Protein AF-A0A1V5SE88-F1 (afdb_monomer)

Secondary structure (DSSP, 8-state):
-HHHHHHHHHHHHHHHHHS--TTSTTHHHHHHHHHSTTHHHHHTT-TTSHHHHHHHHHHHHHHHHHHHHHTSS-TTTTHHHHHHHHHHHHHHHHHHHHHHHHHHT-HHHHHHHHHHHHHHHHHHHHHHHHHHHHHHHHHHT--

Radius of gyration: 24.72 Å; Cα contacts (8 Å, |Δi|>4): 123; chains: 1; bounding box: 53×42×73 Å

pLDDT: mean 81.79, std 11.8, range [48.31, 95.75]

Solvent-accessible surface area (backbone atoms only — not comparable to full-atom values): 7464 Å² total; per-residue (Å²): 110,71,67,59,53,49,52,53,49,51,52,50,52,52,50,60,72,65,47,72,59,100,80,45,80,21,51,68,25,17,53,38,1,48,75,40,53,39,48,7,30,45,76,61,74,43,61,83,37,73,64,41,48,48,43,40,51,49,45,56,53,16,52,52,42,25,58,63,35,61,75,48,95,51,85,72,58,24,43,75,6,51,48,54,37,56,51,44,21,53,50,34,10,53,48,16,22,52,52,38,41,54,60,62,65,33,68,68,59,45,50,51,53,53,50,52,49,50,52,51,52,54,53,50,52,53,48,52,54,51,53,50,52,53,51,51,53,52,57,66,71,73,112

Foldseek 3Di:
DVVVVVVVVVVVVVVVVVQDPPPPQLSVLLVLLLVPQQVLCVVLVNPPPPVSVVLVVLQVVLVVQLVVCVPPPDVVSSCSSVVSNNVSSNVNSVVSSVSRVVVCPPVVVVVVVVVVVVVVVVVVVVVVVVVVVVVVVVVVVVD

Mean predicted aligned error: 13.28 Å

Sequence (143 aa):
MKKTLACVMILFLATMFVTPSAFAKGAKEFGASLLLPPSGQVMNDEFGTTKSKIMMGIEVAAITTTIILGFVPGGAIVWAGVGPLLANHLWSATDAYVSAKRKGQDPYLEGQMMEAQRTLDVSRQNRFARESDIRQRILSAGE

Structure (mmCIF, N/CA/C/O backbone):
data_AF-A0A1V5SE88-F1
#
_entry.id   AF-A0A1V5SE88-F1
#
loop_
_atom_site.group_PDB
_atom_site.id
_atom_site.type_symbol
_atom_site.label_atom_id
_atom_site.label_alt_id
_atom_site.label_comp_id
_atom_site.label_asym_id
_atom_site.label_entity_id
_atom_site.label_seq_id
_atom_site.pdbx_PDB_ins_code
_atom_site.Cartn_x
_atom_site.Cartn_y
_atom_site.Cartn_z
_atom_site.occupancy
_atom_site.B_iso_or_equiv
_atom_site.auth_seq_id
_atom_site.auth_comp_id
_atom_site.auth_asym_id
_atom_site.auth_atom_id
_atom_site.pdbx_PDB_model_num
ATOM 1 N N . MET A 1 1 ? 29.493 -10.244 0.384 1.00 52.75 1 MET A N 1
ATOM 2 C CA . MET A 1 1 ? 28.154 -10.859 0.547 1.00 52.75 1 MET A CA 1
ATOM 3 C C . MET A 1 1 ? 27.664 -10.892 1.998 1.00 52.75 1 MET A C 1
ATOM 5 O O . MET A 1 1 ? 26.540 -10.487 2.237 1.00 52.75 1 MET A O 1
ATOM 9 N N . LYS A 1 2 ? 28.472 -11.295 2.994 1.00 57.22 2 LYS A N 1
ATOM 10 C CA . LYS A 1 2 ? 28.022 -11.312 4.409 1.00 57.22 2 LYS A CA 1
ATOM 11 C C . LYS A 1 2 ? 27.701 -9.916 4.979 1.00 57.22 2 LYS A C 1
ATOM 13 O O . LYS A 1 2 ? 26.745 -9.758 5.723 1.00 57.22 2 LYS A O 1
ATOM 18 N N . LYS A 1 3 ? 28.470 -8.895 4.578 1.00 64.38 3 LYS A N 1
ATOM 19 C CA . LYS A 1 3 ? 28.296 -7.503 5.038 1.00 64.38 3 LYS A CA 1
ATOM 20 C C . LYS A 1 3 ? 27.039 -6.831 4.468 1.00 64.38 3 LYS A C 1
ATOM 22 O O . LYS A 1 3 ? 26.363 -6.107 5.179 1.00 64.38 3 LYS A O 1
ATOM 27 N N . THR A 1 4 ? 26.696 -7.118 3.212 1.00 73.94 4 THR A N 1
ATOM 28 C CA . THR A 1 4 ? 25.473 -6.606 2.574 1.00 73.94 4 THR A CA 1
ATOM 29 C C . THR A 1 4 ? 24.222 -7.254 3.163 1.00 73.94 4 THR A C 1
ATOM 31 O O . THR A 1 4 ? 23.256 -6.552 3.432 1.00 73.94 4 THR A O 1
ATOM 34 N N . LEU A 1 5 ? 24.269 -8.559 3.457 1.00 73.94 5 LEU A N 1
ATOM 35 C CA . LEU A 1 5 ? 23.189 -9.263 4.156 1.00 73.94 5 LEU A CA 1
ATOM 36 C C . LEU A 1 5 ? 22.951 -8.686 5.563 1.00 73.94 5 LEU A C 1
ATOM 38 O O . LEU A 1 5 ? 21.810 -8.445 5.943 1.00 73.94 5 LEU A O 1
ATOM 42 N N . ALA A 1 6 ? 24.029 -8.409 6.306 1.00 77.56 6 ALA A N 1
ATOM 43 C CA . ALA A 1 6 ? 23.945 -7.799 7.631 1.00 77.56 6 ALA A CA 1
ATOM 44 C C . ALA A 1 6 ? 23.331 -6.390 7.578 1.00 77.56 6 ALA A C 1
ATOM 46 O O . ALA A 1 6 ? 22.455 -6.087 8.380 1.00 77.56 6 ALA A O 1
ATOM 47 N N . CYS A 1 7 ? 23.717 -5.555 6.606 1.00 76.00 7 CYS A N 1
ATOM 48 C CA . CYS A 1 7 ? 23.111 -4.232 6.432 1.00 76.00 7 CYS A CA 1
ATOM 49 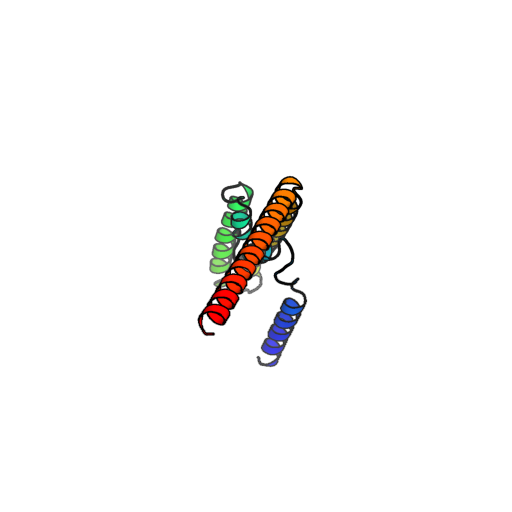C C . CYS A 1 7 ? 21.616 -4.314 6.095 1.00 76.00 7 CYS A C 1
ATOM 51 O O . CYS A 1 7 ? 20.838 -3.554 6.659 1.00 76.00 7 CYS A O 1
ATOM 53 N N . VAL A 1 8 ? 21.200 -5.247 5.230 1.00 79.94 8 VAL A N 1
ATOM 54 C CA . VAL A 1 8 ? 19.777 -5.451 4.902 1.00 79.94 8 VAL A CA 1
ATOM 55 C C . VAL A 1 8 ? 18.996 -5.943 6.123 1.00 79.94 8 VAL A C 1
ATOM 57 O O . VAL A 1 8 ? 17.916 -5.429 6.393 1.00 79.94 8 VAL A O 1
ATOM 60 N N . MET A 1 9 ? 19.556 -6.867 6.913 1.00 75.56 9 MET A N 1
ATOM 61 C CA . MET A 1 9 ? 18.944 -7.311 8.170 1.00 75.56 9 MET A CA 1
ATOM 62 C C . MET A 1 9 ? 18.818 -6.180 9.189 1.00 75.56 9 MET A C 1
ATOM 64 O O . MET A 1 9 ? 17.779 -6.061 9.823 1.00 75.56 9 MET A O 1
ATOM 68 N N . ILE A 1 10 ? 19.844 -5.342 9.346 1.00 80.44 10 ILE A N 1
ATOM 69 C CA . ILE A 1 10 ? 19.806 -4.205 10.274 1.00 80.44 10 ILE A CA 1
ATOM 70 C C . ILE A 1 10 ? 18.765 -3.180 9.818 1.00 80.44 10 ILE A C 1
ATOM 72 O O . ILE A 1 10 ? 18.015 -2.677 10.647 1.00 80.44 10 ILE A O 1
ATOM 76 N N . LEU A 1 11 ? 18.663 -2.916 8.512 1.00 78.69 11 LEU A N 1
ATOM 77 C CA . LEU A 1 11 ? 17.636 -2.031 7.958 1.00 78.69 11 LEU A CA 1
ATOM 78 C C . LEU A 1 11 ? 16.225 -2.605 8.174 1.00 78.69 11 LEU A C 1
ATOM 80 O O . LEU A 1 11 ? 15.300 -1.878 8.529 1.00 78.69 11 LEU A O 1
ATOM 84 N N . PHE A 1 12 ? 16.068 -3.921 8.013 1.00 74.06 12 PHE A N 1
ATOM 85 C CA . PHE A 1 12 ? 14.811 -4.625 8.257 1.00 74.06 12 PHE A CA 1
ATOM 86 C C . PHE A 1 12 ? 14.429 -4.626 9.746 1.00 74.06 12 PHE A C 1
ATOM 88 O O . PHE A 1 12 ? 13.300 -4.311 10.095 1.00 74.06 12 PHE A O 1
ATOM 95 N N . LEU A 1 13 ? 15.373 -4.892 10.652 1.00 73.62 13 LEU A N 1
ATOM 96 C CA . LEU A 1 13 ? 15.136 -4.810 12.097 1.00 73.62 13 LEU A CA 1
ATOM 97 C C . LEU A 1 13 ? 14.825 -3.375 12.538 1.00 73.62 13 LEU A C 1
ATOM 99 O O . LEU A 1 13 ? 13.877 -3.166 13.287 1.00 73.62 13 LEU A O 1
ATOM 103 N N . ALA A 1 14 ? 15.566 -2.381 12.047 1.00 70.25 14 ALA A N 1
ATOM 104 C CA . ALA A 1 14 ? 15.315 -0.977 12.364 1.00 70.25 14 ALA A CA 1
ATOM 105 C C . ALA A 1 14 ? 13.927 -0.527 11.884 1.00 70.25 14 ALA A C 1
ATOM 107 O O . ALA A 1 14 ? 13.214 0.147 12.621 1.00 70.25 14 ALA A O 1
ATOM 108 N N . THR A 1 15 ? 13.506 -0.944 10.688 1.00 64.38 15 THR A N 1
ATOM 109 C CA . THR A 1 15 ? 12.154 -0.653 10.189 1.00 64.38 15 THR A CA 1
ATOM 110 C C . THR A 1 15 ? 11.078 -1.387 10.985 1.00 64.38 15 THR A C 1
ATOM 112 O O . THR 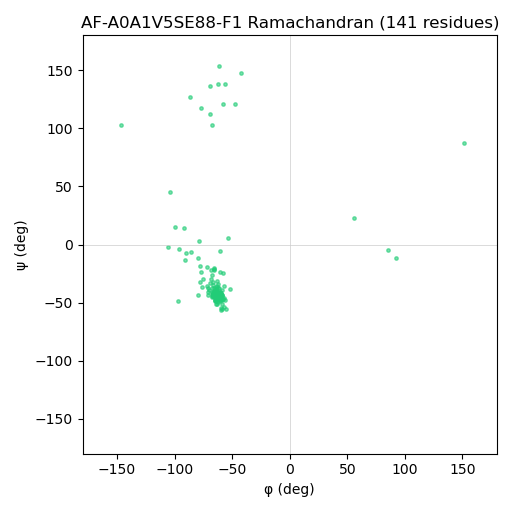A 1 15 ? 10.074 -0.761 11.301 1.00 64.38 15 THR A O 1
ATOM 115 N N . MET A 1 16 ? 11.314 -2.634 11.417 1.00 59.34 16 MET A N 1
ATOM 116 C CA . MET A 1 16 ? 10.412 -3.373 12.314 1.00 59.34 16 MET A CA 1
ATOM 117 C C . MET A 1 16 ? 10.220 -2.685 13.678 1.00 59.34 16 MET A C 1
ATOM 119 O O . MET A 1 16 ? 9.101 -2.661 14.189 1.00 59.34 16 MET A O 1
ATOM 123 N N . PHE A 1 17 ? 11.267 -2.076 14.246 1.00 57.62 17 PHE A N 1
ATOM 124 C CA . PHE A 1 17 ? 11.179 -1.333 15.513 1.00 57.62 17 PHE A CA 1
ATOM 125 C C . PHE A 1 17 ? 10.543 0.058 15.383 1.00 57.62 17 PHE A C 1
ATOM 127 O O . PHE A 1 17 ? 10.028 0.583 16.367 1.00 57.62 17 PHE A O 1
ATOM 134 N N . VAL A 1 18 ? 10.572 0.655 14.188 1.00 56.62 18 VAL A N 1
ATOM 135 C CA . VAL A 1 18 ? 9.914 1.942 13.897 1.00 56.62 18 VAL A CA 1
ATOM 136 C C . VAL A 1 18 ? 8.483 1.738 13.390 1.00 56.62 18 VAL A C 1
ATOM 138 O O . VAL A 1 18 ? 7.698 2.687 13.382 1.00 56.62 18 VAL A O 1
ATOM 141 N N . THR A 1 19 ? 8.101 0.510 13.011 1.00 51.06 19 THR A N 1
ATOM 142 C CA . THR A 1 19 ? 6.705 0.202 12.694 1.00 51.06 19 THR A CA 1
ATOM 143 C C . THR A 1 19 ? 5.853 0.533 13.913 1.00 51.06 19 THR A C 1
ATOM 145 O O . THR A 1 19 ? 6.086 -0.029 14.989 1.00 51.06 19 THR A O 1
ATOM 148 N N . PRO A 1 20 ? 4.867 1.436 13.783 1.00 50.78 20 PRO A N 1
ATOM 149 C CA . PRO A 1 20 ? 3.941 1.678 14.867 1.00 50.78 20 PRO A CA 1
ATOM 150 C C . PRO A 1 20 ? 3.298 0.338 15.222 1.00 50.78 20 PRO A C 1
ATOM 152 O O . PRO A 1 20 ? 3.013 -0.474 14.337 1.00 50.78 20 PRO A O 1
ATOM 155 N N . SER A 1 21 ? 3.148 0.092 16.524 1.00 53.50 21 SER A N 1
ATOM 156 C CA . SER A 1 21 ? 2.554 -1.127 17.062 1.00 53.50 21 SER A CA 1
ATOM 157 C C . SER A 1 21 ? 1.324 -1.520 16.242 1.00 53.50 21 SER A C 1
ATOM 159 O O . SER A 1 21 ? 0.594 -0.651 15.761 1.00 53.50 21 SER A O 1
ATOM 161 N N . ALA A 1 22 ? 1.048 -2.819 16.115 1.00 48.31 22 ALA A N 1
ATOM 162 C CA . ALA A 1 22 ? -0.133 -3.379 15.441 1.00 48.31 22 ALA A CA 1
ATOM 163 C C . ALA A 1 22 ? -1.503 -2.834 15.946 1.00 48.31 22 ALA A C 1
ATOM 165 O O . ALA A 1 22 ? -2.555 -3.299 15.521 1.00 48.31 22 ALA A O 1
ATOM 166 N N . PHE A 1 23 ? -1.481 -1.839 16.837 1.00 51.12 23 PHE A N 1
ATOM 167 C CA . PHE A 1 23 ? -2.572 -1.078 17.430 1.00 51.12 23 PHE A CA 1
ATOM 168 C C . PHE A 1 23 ? -2.715 0.357 16.886 1.00 51.12 23 PHE A C 1
ATOM 170 O O . PHE A 1 23 ? -3.633 1.069 17.290 1.00 51.12 23 PHE A O 1
ATOM 177 N N . ALA A 1 24 ? -1.854 0.822 15.974 1.00 59.88 24 ALA A N 1
ATOM 178 C CA . ALA A 1 24 ? -2.046 2.119 15.336 1.00 59.88 24 ALA A CA 1
ATOM 179 C C . ALA A 1 24 ? -3.137 2.034 14.259 1.00 59.88 24 ALA A C 1
ATOM 181 O O . ALA A 1 24 ? -3.013 1.332 13.257 1.00 59.88 24 ALA A O 1
ATOM 182 N N . LYS A 1 25 ? -4.219 2.783 14.471 1.00 71.31 25 LYS A N 1
ATOM 183 C CA . LYS A 1 25 ? -5.341 2.953 13.539 1.00 71.31 25 LYS A CA 1
ATOM 184 C C . LYS A 1 25 ? -4.836 3.256 12.121 1.00 71.31 25 LYS A C 1
ATOM 186 O O . LYS A 1 25 ? -4.126 4.243 11.925 1.00 71.31 25 LYS A O 1
ATOM 191 N N . GLY A 1 26 ? -5.188 2.403 11.158 1.00 76.19 26 GLY A N 1
ATOM 192 C CA . GLY A 1 26 ? -4.756 2.507 9.762 1.00 76.19 26 GLY A CA 1
ATOM 193 C C . GLY A 1 26 ? -3.479 1.741 9.396 1.00 76.19 26 GLY A C 1
ATOM 194 O O . GLY A 1 26 ? -3.166 1.625 8.213 1.00 76.19 26 GLY A O 1
ATOM 195 N N . ALA A 1 27 ? -2.702 1.232 10.363 1.00 82.69 27 ALA A N 1
ATOM 196 C CA . ALA A 1 27 ? -1.432 0.550 10.080 1.00 82.69 27 ALA A CA 1
ATOM 197 C C . ALA A 1 27 ? -1.625 -0.798 9.367 1.00 82.69 27 ALA A C 1
ATOM 199 O O . ALA A 1 27 ? -0.778 -1.216 8.577 1.00 82.69 27 ALA A O 1
ATOM 200 N N . LYS A 1 28 ? -2.755 -1.466 9.616 1.00 87.12 28 LYS A N 1
ATOM 201 C CA . LYS A 1 28 ? -3.121 -2.728 8.967 1.00 87.12 28 LYS A CA 1
ATOM 202 C C . LYS A 1 28 ? -3.399 -2.502 7.476 1.00 87.12 28 LYS A C 1
ATOM 204 O O . LYS A 1 28 ? -2.893 -3.236 6.634 1.00 87.12 28 LYS A O 1
ATOM 209 N N . GLU A 1 29 ? -4.150 -1.451 7.165 1.00 89.00 29 GLU A N 1
ATOM 210 C CA . GLU A 1 29 ? -4.493 -1.018 5.812 1.00 89.00 29 GLU A CA 1
ATOM 211 C C . GLU A 1 29 ? -3.247 -0.512 5.071 1.00 89.00 29 GLU A C 1
ATOM 213 O O . GLU A 1 29 ? -3.031 -0.871 3.914 1.00 89.00 29 GLU A O 1
ATOM 218 N N . PHE A 1 30 ? -2.377 0.240 5.759 1.00 89.62 30 PHE A N 1
ATOM 219 C CA . PHE A 1 30 ? -1.059 0.634 5.251 1.00 89.62 30 PHE A CA 1
ATOM 220 C C . PHE A 1 30 ? -0.227 -0.583 4.841 1.00 89.62 30 PHE A C 1
ATOM 222 O O . PHE A 1 30 ? 0.231 -0.662 3.706 1.00 89.62 30 PHE A O 1
ATOM 229 N N . GLY A 1 31 ? -0.036 -1.534 5.763 1.00 86.00 31 GLY A N 1
ATOM 230 C CA . GLY A 1 31 ? 0.802 -2.709 5.538 1.00 86.00 31 GLY A CA 1
ATOM 231 C C . GLY A 1 31 ? 0.272 -3.599 4.418 1.00 86.00 31 GLY A C 1
ATOM 232 O O . GLY A 1 31 ? 1.053 -4.061 3.588 1.00 86.00 31 GLY A O 1
ATOM 233 N N . ALA A 1 32 ? -1.050 -3.782 4.349 1.00 89.50 32 ALA A N 1
ATOM 234 C CA . ALA A 1 32 ? -1.690 -4.506 3.258 1.00 89.50 32 ALA A CA 1
ATOM 235 C C . ALA A 1 32 ? -1.381 -3.845 1.906 1.00 89.50 32 ALA A C 1
ATOM 237 O O . ALA A 1 32 ? -0.796 -4.480 1.027 1.00 89.50 32 ALA A O 1
ATOM 238 N N . SER A 1 33 ? -1.675 -2.549 1.757 1.00 91.38 33 SER A N 1
ATOM 239 C CA . SER A 1 33 ? -1.434 -1.830 0.501 1.00 91.38 33 SER A CA 1
ATOM 240 C C . SER A 1 33 ? 0.042 -1.646 0.149 1.00 91.38 33 SER A C 1
ATOM 242 O O . SER A 1 33 ? 0.358 -1.536 -1.035 1.00 91.38 33 SER A O 1
ATOM 244 N N . LEU A 1 34 ? 0.939 -1.636 1.140 1.00 91.81 34 LEU A N 1
ATOM 245 C CA . LEU A 1 34 ? 2.386 -1.629 0.923 1.00 91.81 34 LEU A CA 1
ATOM 246 C C . LEU A 1 34 ? 2.879 -2.960 0.359 1.00 91.81 34 LEU A C 1
ATOM 248 O O . LEU A 1 34 ? 3.843 -2.973 -0.398 1.00 91.81 34 LEU A O 1
ATOM 252 N N . LEU A 1 35 ? 2.254 -4.075 0.738 1.00 90.50 35 LEU A N 1
ATOM 253 C CA . LEU A 1 35 ? 2.603 -5.395 0.222 1.00 90.50 35 LEU A CA 1
ATOM 254 C C . LEU A 1 35 ? 1.989 -5.633 -1.156 1.00 90.50 35 LEU A C 1
ATOM 256 O O . LEU A 1 35 ? 2.653 -6.162 -2.042 1.00 90.50 35 LEU A O 1
ATOM 260 N N . LEU A 1 36 ? 0.722 -5.255 -1.319 1.00 91.75 36 LEU A N 1
ATOM 261 C CA . LEU A 1 36 ? -0.026 -5.464 -2.546 1.00 91.75 36 LEU A CA 1
ATOM 262 C C . LEU A 1 36 ? -1.016 -4.317 -2.770 1.00 91.75 36 LEU A C 1
ATOM 264 O O . LEU A 1 36 ? -2.086 -4.296 -2.150 1.00 91.75 36 LEU A O 1
ATOM 268 N N . PRO A 1 37 ? -0.715 -3.374 -3.669 1.00 91.62 37 PRO A N 1
ATOM 269 C CA . PRO A 1 37 ? -1.691 -2.393 -4.124 1.00 91.62 37 PRO A CA 1
ATOM 270 C C . PRO A 1 37 ? -2.879 -3.069 -4.829 1.00 91.62 37 PRO A C 1
ATOM 272 O O . PRO A 1 37 ? -2.651 -3.960 -5.648 1.00 91.62 37 PRO A O 1
ATOM 275 N N . PRO A 1 38 ? -4.147 -2.662 -4.603 1.00 93.38 38 PRO A N 1
ATOM 276 C CA . PRO A 1 38 ? -4.695 -1.691 -3.648 1.00 93.38 38 PRO A CA 1
ATOM 277 C C . PRO A 1 38 ? -5.390 -2.379 -2.444 1.00 93.38 38 PRO A C 1
ATOM 279 O O . PRO A 1 38 ? -6.526 -2.058 -2.093 1.00 93.38 38 PRO A O 1
ATOM 282 N N . SER A 1 39 ? -4.782 -3.404 -1.843 1.00 91.25 39 SER A N 1
ATOM 283 C CA . SER A 1 39 ? -5.460 -4.261 -0.852 1.00 91.25 39 SER A CA 1
ATOM 284 C C . SER A 1 39 ? -5.906 -3.534 0.429 1.00 91.25 39 SER A C 1
ATOM 286 O O . SER A 1 39 ? -6.957 -3.851 0.978 1.00 91.25 39 SER A O 1
ATOM 288 N N . GLY A 1 40 ? -5.195 -2.502 0.876 1.00 89.00 40 GLY A N 1
ATOM 289 C CA . GLY A 1 40 ? -5.633 -1.615 1.956 1.00 89.00 40 GLY A CA 1
ATOM 290 C C . GLY A 1 40 ? -6.855 -0.768 1.587 1.00 89.00 40 GLY A C 1
ATOM 291 O O . GLY A 1 40 ? -7.711 -0.535 2.436 1.00 89.00 40 GLY A O 1
ATOM 292 N N . GLN A 1 41 ? -7.015 -0.372 0.319 1.00 92.31 41 GLN A N 1
ATOM 293 C CA . GLN A 1 41 ? -8.253 0.254 -0.161 1.00 92.31 41 GLN A CA 1
ATOM 294 C C . GLN A 1 41 ? -9.425 -0.736 -0.124 1.00 92.31 41 GLN A C 1
ATOM 296 O O . GLN A 1 41 ? -10.537 -0.332 0.198 1.00 92.31 41 GLN A O 1
ATOM 301 N N . VAL A 1 42 ? -9.199 -2.032 -0.381 1.00 91.25 42 VAL A N 1
ATOM 302 C CA . VAL A 1 42 ? -10.241 -3.069 -0.212 1.00 91.25 42 VAL A CA 1
ATOM 303 C C . VAL A 1 42 ? -10.725 -3.117 1.232 1.00 91.25 42 VAL A C 1
ATOM 305 O O . VAL A 1 42 ? -11.923 -3.174 1.482 1.00 91.25 42 VAL A O 1
ATOM 308 N N . MET A 1 43 ? -9.798 -3.041 2.185 1.00 88.56 43 MET A N 1
ATOM 309 C CA . MET A 1 43 ? -10.114 -3.030 3.616 1.00 88.56 43 MET A CA 1
ATOM 310 C C . MET A 1 43 ? -10.827 -1.749 4.061 1.00 88.56 43 MET A C 1
ATOM 312 O O . MET A 1 43 ? -11.532 -1.756 5.066 1.00 88.56 43 MET A O 1
ATOM 316 N N . ASN A 1 44 ? -10.671 -0.674 3.291 1.00 89.44 44 ASN A N 1
ATOM 317 C CA . ASN A 1 44 ? -11.418 0.566 3.436 1.00 89.44 44 ASN A CA 1
ATOM 318 C C . ASN A 1 44 ? -12.697 0.600 2.579 1.00 89.44 44 ASN A C 1
ATOM 320 O O . ASN A 1 44 ? -13.259 1.676 2.413 1.00 89.44 44 ASN A O 1
ATOM 324 N N . ASP A 1 45 ? -13.184 -0.511 2.022 1.00 90.25 45 ASP A N 1
ATOM 325 C CA . ASP A 1 45 ? -14.367 -0.555 1.137 1.00 90.25 45 ASP A CA 1
ATOM 326 C C . ASP A 1 45 ? -14.276 0.379 -0.092 1.00 90.25 45 ASP A C 1
ATOM 328 O O . ASP A 1 45 ? -15.280 0.777 -0.677 1.00 90.25 45 ASP A O 1
ATOM 332 N N . GLU A 1 46 ? -13.062 0.745 -0.501 1.00 88.75 46 GLU A N 1
ATOM 333 C CA . GLU A 1 46 ? -12.772 1.644 -1.625 1.00 88.75 46 GLU A CA 1
ATOM 334 C C . GLU A 1 46 ? -12.385 0.866 -2.897 1.00 88.75 46 GLU A C 1
ATOM 336 O O . GLU A 1 46 ? -11.847 1.428 -3.862 1.00 88.75 46 GLU A O 1
ATOM 341 N N . PHE A 1 47 ? -12.650 -0.441 -2.927 1.00 89.12 47 PHE A N 1
ATOM 342 C CA . PHE A 1 47 ? -12.366 -1.277 -4.088 1.00 89.12 47 PHE A CA 1
ATOM 343 C C . PHE A 1 47 ? -13.287 -0.937 -5.266 1.00 89.12 47 PHE A C 1
ATOM 345 O O . PHE A 1 47 ? -14.490 -0.750 -5.115 1.00 89.12 47 PHE A O 1
ATOM 352 N N . GLY A 1 48 ? -12.718 -0.850 -6.468 1.00 87.69 48 GLY A N 1
ATOM 353 C CA . GLY A 1 48 ? -13.457 -0.502 -7.685 1.00 87.69 48 GLY A CA 1
ATOM 354 C C . GLY A 1 48 ? -13.613 1.004 -7.924 1.00 87.69 48 GLY A C 1
ATOM 355 O O . GLY A 1 48 ? -14.066 1.402 -9.002 1.00 87.69 48 GLY A O 1
ATOM 356 N N . THR A 1 49 ? -13.167 1.848 -6.989 1.00 93.62 49 THR A N 1
ATOM 357 C CA . THR A 1 49 ? -13.005 3.291 -7.215 1.00 93.62 49 THR A CA 1
ATOM 358 C C . THR A 1 49 ? -11.998 3.562 -8.334 1.00 93.62 49 THR A C 1
ATOM 360 O O . THR A 1 49 ? -11.073 2.775 -8.556 1.00 93.62 49 THR A O 1
ATOM 363 N N . THR A 1 50 ? -12.119 4.706 -9.016 1.00 93.81 50 THR A N 1
ATOM 364 C CA . THR A 1 50 ? -11.165 5.124 -10.061 1.00 93.81 50 THR A CA 1
ATOM 365 C C . THR A 1 50 ? -9.723 5.076 -9.558 1.00 93.81 50 THR A C 1
ATOM 367 O O . THR A 1 50 ? -8.834 4.623 -10.272 1.00 93.81 50 THR A O 1
ATOM 370 N N . LYS A 1 51 ? -9.500 5.458 -8.296 1.00 91.06 51 LYS A N 1
ATOM 371 C CA . LYS A 1 51 ? -8.184 5.421 -7.659 1.00 91.06 51 LYS A CA 1
ATOM 372 C C . LYS A 1 51 ? -7.626 4.003 -7.529 1.00 91.06 51 LYS A C 1
ATOM 374 O O . LYS A 1 51 ? -6.520 3.752 -7.996 1.00 91.06 51 LYS A O 1
ATOM 379 N N . SER A 1 52 ? -8.400 3.069 -6.969 1.00 91.19 52 SER A N 1
ATOM 380 C CA . SER A 1 52 ? -7.967 1.669 -6.827 1.00 91.19 52 SER A CA 1
ATOM 381 C C . SER A 1 52 ? -7.707 0.998 -8.185 1.00 91.19 52 SER A C 1
ATOM 383 O O . SER A 1 52 ? -6.769 0.215 -8.323 1.00 91.19 52 SER A O 1
ATOM 385 N N . LYS A 1 53 ? -8.477 1.365 -9.221 1.00 94.06 53 LYS A N 1
ATOM 386 C CA . LYS A 1 53 ? -8.255 0.906 -10.601 1.00 94.06 53 LYS A CA 1
ATOM 387 C C . LYS A 1 53 ? -6.949 1.441 -11.186 1.00 94.06 53 LYS A C 1
ATOM 389 O O . LYS A 1 53 ? -6.218 0.676 -11.805 1.00 94.06 53 LYS A O 1
ATOM 394 N N . ILE A 1 54 ? -6.640 2.723 -10.970 1.00 94.62 54 ILE A N 1
ATOM 395 C CA . ILE A 1 54 ? -5.371 3.323 -11.412 1.00 94.62 54 ILE A CA 1
ATOM 396 C C . ILE A 1 54 ? -4.190 2.629 -10.731 1.00 94.62 54 ILE A C 1
ATOM 398 O O . ILE A 1 54 ? -3.241 2.265 -11.415 1.00 94.62 54 ILE A O 1
ATOM 402 N N . MET A 1 55 ? -4.266 2.385 -9.421 1.00 94.38 55 MET A N 1
ATOM 403 C CA . MET A 1 55 ? -3.210 1.681 -8.684 1.00 94.38 55 MET A CA 1
ATOM 404 C C . MET A 1 55 ? -2.961 0.274 -9.241 1.00 94.38 55 MET A C 1
ATOM 406 O O . MET A 1 55 ? -1.811 -0.099 -9.454 1.00 94.38 55 MET A O 1
ATOM 410 N N . MET A 1 56 ? -4.022 -0.483 -9.548 1.00 92.88 56 MET A N 1
ATOM 411 C CA . MET A 1 56 ? -3.899 -1.786 -10.221 1.00 92.88 56 MET A CA 1
ATOM 412 C C . MET A 1 56 ? -3.273 -1.663 -11.614 1.00 92.88 56 MET A C 1
ATOM 414 O O . MET A 1 56 ? -2.421 -2.466 -11.986 1.00 92.88 56 MET A O 1
ATOM 418 N N . GLY A 1 57 ? -3.689 -0.662 -12.392 1.00 93.44 57 GLY A N 1
ATOM 419 C CA . GLY A 1 57 ? -3.158 -0.431 -13.733 1.00 93.44 57 GLY A CA 1
ATOM 420 C C . GLY A 1 57 ? -1.664 -0.105 -13.719 1.00 93.44 57 GLY A C 1
ATOM 421 O O . GLY A 1 57 ? -0.910 -0.678 -14.504 1.00 93.44 57 GLY A O 1
ATOM 422 N N . ILE A 1 58 ? -1.233 0.766 -12.800 1.00 94.50 58 ILE A N 1
ATOM 423 C CA . ILE A 1 58 ? 0.183 1.097 -12.603 1.00 94.50 58 ILE A CA 1
ATOM 424 C C . ILE A 1 58 ? 0.961 -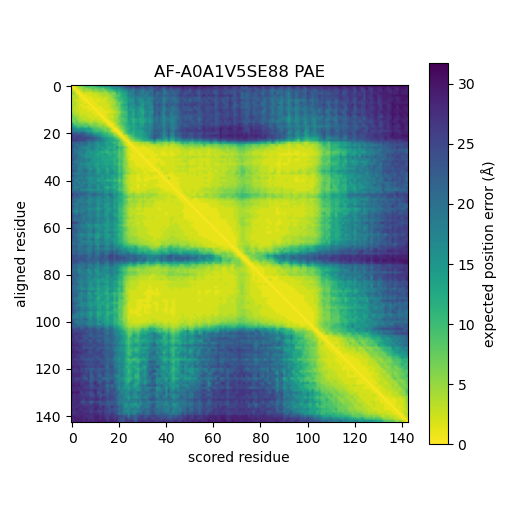0.152 -12.193 1.00 94.50 58 ILE A C 1
ATOM 426 O O . ILE A 1 58 ? 2.017 -0.399 -12.765 1.00 94.50 58 ILE A O 1
ATOM 430 N N . GLU A 1 59 ? 0.432 -0.957 -11.271 1.00 94.19 59 GLU A N 1
ATOM 431 C CA . GLU A 1 59 ? 1.084 -2.184 -10.804 1.00 94.19 59 GLU A CA 1
ATOM 432 C C . GLU A 1 59 ? 1.384 -3.140 -11.964 1.00 94.19 59 GLU A C 1
ATOM 434 O O . GLU A 1 59 ? 2.532 -3.507 -12.211 1.00 94.19 59 GLU A O 1
ATOM 439 N N . VAL A 1 60 ? 0.362 -3.470 -12.759 1.00 94.69 60 VAL A N 1
ATOM 440 C CA . VAL A 1 60 ? 0.504 -4.380 -13.904 1.00 94.69 60 VAL A CA 1
ATOM 441 C C . VAL A 1 60 ? 1.454 -3.803 -14.955 1.00 94.69 60 VAL A C 1
ATOM 443 O O . VAL A 1 60 ? 2.330 -4.516 -15.457 1.00 94.69 60 VAL A O 1
ATOM 446 N N . ALA A 1 61 ? 1.322 -2.515 -15.281 1.00 93.69 61 ALA A N 1
ATOM 447 C CA . ALA A 1 61 ? 2.180 -1.858 -16.264 1.00 93.69 61 ALA A CA 1
ATOM 448 C C . ALA A 1 61 ? 3.647 -1.826 -15.812 1.00 93.69 61 ALA A C 1
ATOM 450 O O . ALA A 1 61 ? 4.551 -2.085 -16.609 1.00 93.69 61 ALA A O 1
ATOM 451 N N . ALA A 1 62 ? 3.892 -1.546 -14.534 1.00 92.12 62 ALA A N 1
ATOM 452 C CA . ALA A 1 62 ? 5.227 -1.406 -13.982 1.00 92.12 62 ALA A CA 1
ATOM 453 C C . ALA A 1 62 ? 5.916 -2.769 -13.782 1.00 92.12 62 ALA A C 1
ATOM 455 O O . ALA A 1 62 ? 7.099 -2.890 -14.108 1.00 92.12 62 ALA A O 1
ATOM 456 N N . ILE A 1 63 ? 5.188 -3.826 -13.382 1.00 92.25 63 ILE A N 1
ATOM 45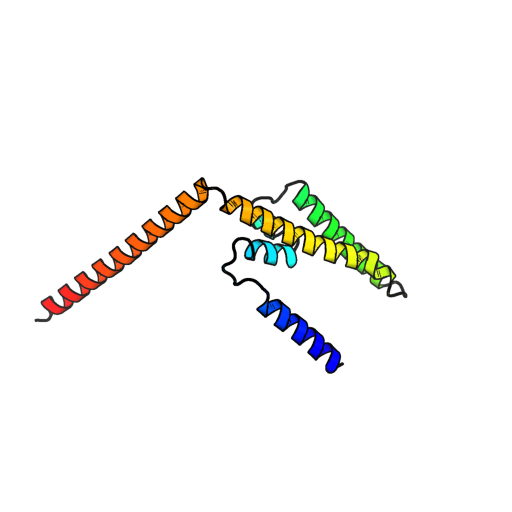7 C CA . ILE A 1 63 ? 5.694 -5.214 -13.395 1.00 92.25 63 ILE A CA 1
ATOM 458 C C . ILE A 1 63 ? 6.095 -5.601 -14.818 1.00 92.25 63 ILE A C 1
ATOM 460 O O . ILE A 1 63 ? 7.224 -6.034 -15.051 1.00 92.25 63 ILE A O 1
ATOM 464 N N . THR A 1 64 ? 5.194 -5.397 -15.781 1.00 92.19 64 THR A N 1
ATOM 465 C CA . THR A 1 64 ? 5.436 -5.744 -17.188 1.00 92.19 64 THR A CA 1
ATOM 466 C C . THR A 1 64 ? 6.669 -5.019 -17.726 1.00 92.19 64 THR A C 1
ATOM 468 O O . THR A 1 64 ? 7.560 -5.638 -18.306 1.00 92.19 64 THR A O 1
ATOM 471 N N . THR A 1 65 ? 6.772 -3.717 -17.459 1.00 90.44 65 THR A N 1
ATOM 472 C CA . THR A 1 65 ? 7.919 -2.890 -17.855 1.00 90.44 65 THR A CA 1
ATOM 473 C C . THR A 1 65 ? 9.213 -3.368 -17.197 1.00 90.44 65 THR A C 1
ATOM 475 O O . THR A 1 65 ? 10.238 -3.470 -17.864 1.00 90.44 65 THR A O 1
ATOM 478 N N . THR A 1 66 ? 9.175 -3.718 -15.909 1.00 89.69 66 THR A N 1
ATOM 479 C CA . THR A 1 66 ? 10.342 -4.230 -15.173 1.00 89.69 66 THR A CA 1
ATOM 480 C C . THR A 1 66 ? 10.847 -5.533 -15.777 1.00 89.69 66 THR A C 1
ATOM 482 O O . THR A 1 66 ? 12.050 -5.690 -15.965 1.00 89.69 66 THR A O 1
ATOM 485 N N . ILE A 1 67 ? 9.938 -6.449 -16.122 1.00 88.06 67 ILE A N 1
ATOM 486 C CA . ILE A 1 67 ? 10.284 -7.724 -16.755 1.00 88.06 67 ILE A CA 1
ATOM 487 C C . ILE A 1 67 ? 10.933 -7.472 -18.116 1.00 88.06 67 ILE A C 1
ATOM 489 O O . ILE A 1 67 ? 12.024 -7.973 -18.360 1.00 88.06 67 ILE A O 1
ATOM 493 N N . ILE A 1 68 ? 10.311 -6.661 -18.979 1.00 87.19 68 ILE A N 1
ATOM 494 C CA . ILE A 1 68 ? 10.829 -6.374 -20.327 1.00 87.19 68 ILE A CA 1
ATOM 495 C C . ILE A 1 68 ? 12.216 -5.724 -20.254 1.00 87.19 68 ILE A C 1
ATOM 497 O O . ILE A 1 68 ? 13.148 -6.154 -20.933 1.00 87.19 68 ILE A O 1
ATOM 501 N N . LEU A 1 69 ? 12.369 -4.703 -19.410 1.00 86.75 69 LEU A N 1
ATOM 502 C CA . LEU A 1 69 ? 13.612 -3.942 -19.296 1.00 86.75 69 LEU A CA 1
ATOM 503 C C . LEU A 1 69 ? 14.689 -4.670 -18.484 1.00 86.75 69 LEU A C 1
ATOM 505 O O . LEU A 1 69 ? 15.868 -4.356 -18.625 1.00 86.75 69 LEU A O 1
ATOM 509 N N . GLY A 1 70 ? 14.315 -5.667 -17.681 1.00 80.50 70 GLY A N 1
ATOM 510 C CA . GLY A 1 70 ? 15.243 -6.525 -16.946 1.00 80.50 70 GLY A CA 1
ATOM 511 C C . GLY A 1 70 ? 16.109 -7.412 -17.847 1.00 80.50 70 GLY A C 1
ATOM 512 O O . GLY A 1 70 ? 17.190 -7.821 -17.432 1.00 80.50 70 GLY A O 1
ATOM 513 N N . PHE A 1 71 ? 15.679 -7.666 -19.088 1.00 79.44 71 PHE A N 1
ATOM 514 C CA . PHE A 1 71 ? 16.467 -8.393 -20.092 1.00 79.44 71 PHE A CA 1
ATOM 515 C C . PHE A 1 71 ? 17.426 -7.494 -20.888 1.00 79.44 71 PHE A C 1
ATOM 517 O O . PHE A 1 71 ? 18.229 -8.001 -21.672 1.00 79.44 71 PHE A O 1
ATOM 524 N N . VAL A 1 72 ? 17.368 -6.170 -20.704 1.00 77.88 72 VAL A N 1
ATOM 525 C CA . VAL A 1 72 ? 18.241 -5.227 -21.412 1.00 77.88 72 VAL A CA 1
ATOM 526 C C . VAL A 1 72 ? 19.563 -5.068 -20.642 1.00 77.88 72 VAL A C 1
ATOM 528 O O . VAL A 1 72 ? 19.543 -4.738 -19.453 1.00 77.88 72 VAL A O 1
ATOM 531 N N . PRO A 1 73 ? 20.734 -5.256 -21.284 1.00 61.22 73 PRO A N 1
ATOM 532 C CA . PRO A 1 73 ? 22.022 -5.015 -20.644 1.00 61.22 73 PRO A CA 1
ATOM 533 C C . PRO A 1 73 ? 22.199 -3.515 -20.363 1.00 61.22 73 PRO A C 1
ATOM 535 O O . PRO A 1 73 ? 22.470 -2.722 -21.260 1.00 61.22 73 PRO A O 1
ATOM 538 N N . GLY A 1 74 ? 22.016 -3.120 -19.102 1.00 65.06 74 GLY A N 1
ATOM 539 C CA . GLY A 1 74 ? 22.104 -1.727 -18.661 1.00 65.06 74 GLY A CA 1
ATOM 540 C C . GLY A 1 74 ? 21.214 -1.476 -17.450 1.00 65.06 74 GLY A C 1
ATOM 541 O O . GLY A 1 74 ? 20.069 -1.055 -17.586 1.00 65.06 74 GLY A O 1
ATOM 542 N N . GLY A 1 75 ? 21.745 -1.714 -16.246 1.00 65.94 75 GLY A N 1
ATOM 543 C CA . GLY A 1 75 ? 20.977 -1.715 -14.991 1.00 65.94 75 GLY A CA 1
ATOM 544 C C . GLY A 1 75 ? 20.284 -0.397 -14.613 1.00 65.94 75 GLY A C 1
ATOM 545 O O . GLY A 1 75 ? 19.538 -0.370 -13.643 1.00 65.94 75 GLY A O 1
ATOM 546 N N . ALA A 1 76 ? 20.496 0.693 -15.353 1.00 76.50 76 ALA A N 1
ATOM 547 C CA . ALA A 1 76 ? 19.781 1.950 -15.144 1.00 76.50 76 ALA A CA 1
ATOM 548 C C . ALA A 1 76 ? 18.352 1.928 -15.722 1.00 76.50 76 ALA A C 1
ATOM 550 O O . ALA A 1 76 ? 17.454 2.541 -15.154 1.00 76.50 76 ALA A O 1
ATOM 551 N N . ILE A 1 77 ? 18.115 1.205 -16.823 1.00 83.38 77 ILE A N 1
ATOM 552 C CA . ILE A 1 77 ? 16.836 1.250 -17.554 1.00 83.38 77 ILE A CA 1
ATOM 553 C C . ILE A 1 77 ? 15.733 0.481 -16.809 1.00 83.38 77 ILE A C 1
ATOM 555 O O . ILE A 1 77 ? 14.571 0.881 -16.845 1.00 83.38 77 ILE A O 1
ATOM 559 N N . VAL A 1 78 ? 16.088 -0.561 -16.048 1.00 83.56 78 VAL A N 1
ATOM 560 C CA . VAL A 1 78 ? 15.137 -1.337 -15.227 1.00 83.56 78 VAL A CA 1
ATOM 561 C C . VAL A 1 78 ? 14.392 -0.470 -14.200 1.00 83.56 78 VAL A C 1
ATOM 563 O O . VAL A 1 78 ? 13.259 -0.775 -13.827 1.00 83.56 78 VAL A O 1
ATOM 566 N N . TRP A 1 79 ? 14.976 0.664 -13.794 1.00 87.00 79 TRP A N 1
ATOM 567 C CA . TRP A 1 79 ? 14.336 1.621 -12.891 1.00 87.00 79 TRP A CA 1
ATOM 568 C C . TRP A 1 79 ? 13.102 2.296 -13.488 1.00 87.00 79 TRP A C 1
ATOM 570 O O . TRP A 1 79 ? 12.250 2.745 -12.726 1.00 87.00 79 TRP A O 1
ATOM 580 N N . ALA A 1 80 ? 12.942 2.311 -14.815 1.00 88.12 80 ALA A N 1
ATOM 581 C CA . ALA A 1 80 ? 11.706 2.768 -15.447 1.00 88.12 80 ALA A CA 1
ATOM 582 C C . ALA A 1 80 ? 10.506 1.852 -15.137 1.00 88.12 80 ALA A C 1
ATOM 584 O O . ALA A 1 80 ? 9.369 2.302 -15.215 1.00 88.12 80 ALA A O 1
ATOM 585 N N . GLY A 1 81 ? 10.745 0.593 -14.750 1.00 86.06 81 GLY A N 1
ATOM 586 C CA . GLY A 1 81 ? 9.720 -0.302 -14.209 1.00 86.06 81 GLY A CA 1
ATOM 587 C C . GLY A 1 81 ? 9.707 -0.328 -12.676 1.00 86.06 81 GLY A C 1
ATOM 588 O O . GLY A 1 81 ? 8.663 -0.135 -12.057 1.00 86.06 81 GLY A O 1
ATOM 589 N N . VAL A 1 82 ? 10.879 -0.491 -12.049 1.00 89.00 82 VAL A N 1
ATOM 590 C CA . VAL A 1 82 ? 10.996 -0.617 -10.583 1.00 89.00 82 VAL A CA 1
ATOM 591 C C . VAL A 1 82 ? 10.589 0.668 -9.858 1.00 89.00 82 VAL A C 1
ATOM 593 O O . VAL A 1 82 ? 9.958 0.610 -8.807 1.00 89.00 82 VAL A O 1
ATOM 596 N N . GLY A 1 83 ? 10.917 1.838 -10.411 1.00 91.12 83 GLY A N 1
ATOM 597 C CA . GLY A 1 83 ? 10.572 3.134 -9.826 1.00 91.12 83 GLY A CA 1
ATOM 598 C C . GLY A 1 83 ? 9.059 3.316 -9.669 1.00 91.12 83 GLY A C 1
ATOM 599 O O . GLY A 1 83 ? 8.600 3.525 -8.544 1.00 91.12 83 GLY A O 1
ATOM 600 N N . PRO A 1 84 ? 8.269 3.185 -10.752 1.00 92.94 84 PRO A N 1
ATOM 601 C CA . PRO A 1 84 ? 6.813 3.215 -10.662 1.00 92.94 84 PRO A CA 1
ATOM 602 C C . PRO A 1 84 ? 6.220 2.157 -9.725 1.00 92.94 84 PRO A C 1
ATOM 604 O O . PRO A 1 84 ? 5.273 2.488 -9.018 1.00 92.94 84 PRO A O 1
ATOM 607 N N . LEU A 1 85 ? 6.787 0.942 -9.641 1.00 92.19 85 LEU A N 1
ATOM 608 C CA . LEU A 1 85 ? 6.344 -0.062 -8.657 1.00 92.19 85 LEU A CA 1
ATOM 609 C C . LEU A 1 85 ? 6.497 0.448 -7.226 1.00 92.19 85 LEU A C 1
ATOM 611 O O . LEU A 1 85 ? 5.529 0.509 -6.472 1.00 92.19 85 LEU A O 1
ATOM 615 N N . LEU A 1 86 ? 7.700 0.889 -6.856 1.00 92.25 86 LEU A N 1
ATOM 616 C CA . LEU A 1 86 ? 7.961 1.399 -5.510 1.00 92.25 86 LEU A CA 1
ATOM 617 C C . LEU A 1 86 ? 7.068 2.601 -5.177 1.00 92.25 86 LEU A C 1
ATOM 619 O O . LEU A 1 86 ? 6.510 2.678 -4.081 1.00 92.25 86 LEU A O 1
ATOM 623 N N . ALA A 1 87 ? 6.894 3.518 -6.131 1.00 93.38 87 ALA A N 1
ATOM 624 C CA . ALA A 1 87 ? 6.018 4.670 -5.967 1.00 93.38 87 ALA A CA 1
ATOM 625 C C . ALA A 1 87 ? 4.549 4.254 -5.779 1.00 93.38 87 ALA A C 1
ATOM 627 O O . ALA A 1 87 ? 3.871 4.808 -4.914 1.00 93.38 87 ALA A O 1
ATOM 628 N N . ASN A 1 88 ? 4.068 3.264 -6.537 1.00 95.75 88 ASN A N 1
ATOM 629 C CA . ASN A 1 88 ? 2.699 2.762 -6.446 1.00 95.75 88 ASN A CA 1
ATOM 630 C C . ASN A 1 88 ? 2.425 2.090 -5.096 1.00 95.75 88 ASN A C 1
ATOM 632 O O . ASN A 1 88 ? 1.428 2.404 -4.450 1.00 95.75 88 ASN A O 1
ATOM 636 N N . HIS A 1 89 ? 3.343 1.242 -4.626 1.00 94.25 89 HIS A N 1
ATOM 637 C CA . HIS A 1 89 ? 3.264 0.607 -3.310 1.00 94.25 89 HIS A CA 1
ATOM 638 C C . HIS A 1 89 ? 3.216 1.637 -2.174 1.00 94.25 89 HIS A C 1
ATOM 640 O O . HIS A 1 89 ? 2.339 1.573 -1.310 1.00 94.25 89 HIS A O 1
ATOM 646 N N . LEU A 1 90 ? 4.105 2.635 -2.194 1.00 92.75 90 LEU A N 1
ATOM 647 C CA . LEU A 1 90 ? 4.135 3.688 -1.174 1.00 92.75 90 LEU A CA 1
ATOM 648 C C . LEU A 1 90 ? 2.895 4.587 -1.222 1.00 92.75 90 LEU A C 1
ATOM 650 O O . LEU A 1 90 ? 2.334 4.918 -0.172 1.00 92.75 90 LEU A O 1
ATOM 654 N N . TRP A 1 91 ? 2.453 4.978 -2.419 1.00 94.31 91 TRP A N 1
ATOM 655 C CA . TRP A 1 91 ? 1.256 5.799 -2.587 1.00 94.31 91 TRP A CA 1
ATOM 656 C C . TRP A 1 91 ? 0.008 5.060 -2.110 1.00 94.31 91 TRP A C 1
ATOM 658 O O . TRP A 1 91 ? -0.754 5.600 -1.308 1.00 94.31 91 TRP A O 1
ATOM 668 N N . SER A 1 92 ? -0.160 3.812 -2.548 1.00 93.69 92 SER A N 1
ATOM 669 C CA . SER A 1 92 ? -1.246 2.924 -2.142 1.00 93.69 92 SER A CA 1
ATOM 670 C C . SER A 1 92 ? -1.292 2.746 -0.624 1.00 93.69 92 SER A C 1
ATOM 672 O O . SER A 1 92 ? -2.351 2.917 -0.020 1.00 93.69 92 SER A O 1
ATOM 674 N N . ALA A 1 93 ? -0.148 2.471 0.011 1.00 90.31 93 ALA A N 1
ATOM 675 C CA . ALA A 1 93 ? -0.047 2.302 1.459 1.00 90.31 93 ALA A CA 1
ATOM 676 C C . ALA A 1 93 ? -0.428 3.575 2.221 1.00 90.31 93 ALA A C 1
ATOM 678 O O . ALA A 1 93 ? -1.252 3.545 3.137 1.00 90.31 93 ALA A O 1
ATOM 679 N N . THR A 1 94 ? 0.148 4.708 1.816 1.00 90.50 94 THR A N 1
ATOM 680 C CA . THR A 1 94 ? -0.103 6.011 2.448 1.00 90.50 94 THR A CA 1
ATOM 681 C C . THR A 1 94 ? -1.568 6.405 2.332 1.00 90.50 94 THR 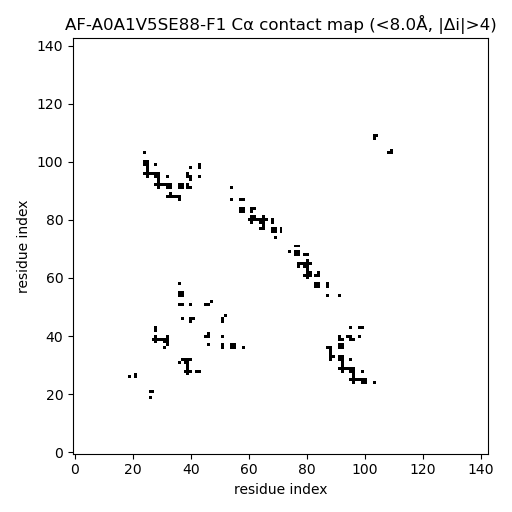A C 1
ATOM 683 O O . THR A 1 94 ? -2.167 6.890 3.288 1.00 90.50 94 THR A O 1
ATOM 686 N N . ASP A 1 95 ? -2.161 6.178 1.167 1.00 92.81 95 ASP A N 1
ATOM 687 C CA . ASP A 1 95 ? -3.564 6.466 0.943 1.00 92.81 95 ASP A CA 1
ATOM 688 C C . ASP A 1 95 ? -4.484 5.595 1.804 1.00 92.81 95 ASP A C 1
ATOM 690 O O . ASP A 1 95 ? -5.346 6.121 2.505 1.00 92.81 95 ASP A O 1
ATOM 694 N N . ALA A 1 96 ? -4.242 4.282 1.837 1.00 90.56 96 ALA A N 1
ATOM 695 C CA . ALA A 1 96 ? -5.011 3.356 2.661 1.00 90.56 96 ALA A CA 1
ATOM 696 C C . ALA A 1 96 ? -4.932 3.716 4.156 1.00 90.56 96 ALA A C 1
ATOM 698 O O . ALA A 1 96 ? -5.942 3.677 4.861 1.00 90.56 96 ALA A O 1
ATOM 699 N N . TYR A 1 97 ? -3.758 4.145 4.627 1.00 89.81 97 TYR A N 1
ATOM 700 C CA . TYR A 1 97 ? -3.569 4.655 5.985 1.00 89.81 97 TYR A CA 1
ATOM 701 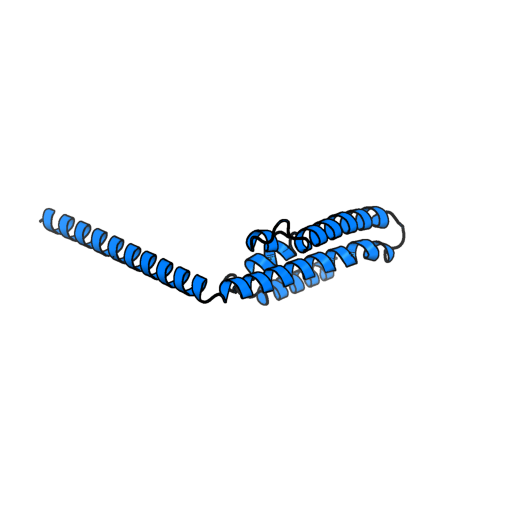C C . TYR A 1 97 ? -4.416 5.899 6.275 1.00 89.81 97 TYR A C 1
ATOM 703 O O . TYR A 1 97 ? -5.082 5.983 7.311 1.00 89.81 97 TYR A O 1
ATOM 711 N N . VAL A 1 98 ? -4.391 6.880 5.368 1.00 90.44 98 VAL A N 1
ATOM 712 C CA . VAL A 1 98 ? -5.131 8.138 5.528 1.00 90.44 98 VAL A CA 1
ATOM 713 C C . VAL A 1 98 ? -6.637 7.888 5.491 1.00 90.44 98 VAL A C 1
ATOM 715 O O . VAL A 1 98 ? -7.349 8.411 6.352 1.00 90.44 98 VAL A O 1
ATOM 718 N N . SER A 1 99 ? -7.125 7.068 4.557 1.00 89.69 99 SER A N 1
ATOM 719 C CA . SER A 1 99 ? -8.540 6.682 4.483 1.00 89.69 99 SER A CA 1
ATOM 720 C C . SER A 1 99 ? -9.002 5.956 5.746 1.00 89.69 99 SER A C 1
ATOM 722 O O . SER A 1 99 ? -10.026 6.326 6.322 1.00 89.69 99 SER A O 1
ATOM 724 N N . ALA A 1 100 ? -8.212 5.010 6.258 1.00 87.12 100 ALA A N 1
ATOM 725 C CA . ALA A 1 100 ? -8.532 4.292 7.490 1.00 87.12 100 ALA A CA 1
ATOM 726 C C . ALA A 1 100 ? -8.590 5.224 8.713 1.00 87.12 100 ALA A C 1
ATOM 728 O O . ALA A 1 100 ? -9.497 5.128 9.548 1.00 87.12 100 ALA A O 1
ATOM 729 N N . LYS A 1 101 ? -7.654 6.180 8.809 1.00 85.38 101 LYS A N 1
ATOM 730 C CA . LYS A 1 101 ? -7.687 7.203 9.862 1.00 85.38 101 LYS A CA 1
ATOM 731 C C . LYS A 1 101 ? -8.930 8.076 9.781 1.00 85.38 101 LYS A C 1
ATOM 733 O O . LYS A 1 101 ? -9.554 8.301 10.815 1.00 85.38 101 LYS A O 1
ATOM 738 N N . ARG A 1 102 ? -9.296 8.532 8.581 1.00 84.81 102 ARG A N 1
ATOM 739 C CA . ARG A 1 102 ? -10.494 9.354 8.360 1.00 84.81 102 ARG A CA 1
ATOM 740 C C . ARG A 1 102 ? -11.770 8.598 8.712 1.00 84.81 102 ARG A C 1
ATOM 742 O O . ARG A 1 102 ? -12.571 9.130 9.467 1.00 84.81 102 ARG A O 1
ATOM 749 N N . LYS A 1 103 ? -11.925 7.352 8.248 1.00 76.50 103 LYS A N 1
ATOM 750 C CA . LYS A 1 103 ? -13.094 6.515 8.570 1.00 76.50 103 LYS A CA 1
ATOM 751 C C . LYS A 1 103 ? -13.275 6.336 10.066 1.00 76.50 103 LYS A C 1
ATOM 753 O O . LYS A 1 103 ? -14.373 6.485 10.578 1.00 76.50 103 LYS A O 1
ATOM 758 N N . GLY A 1 104 ? -12.207 6.028 10.791 1.00 68.06 104 GLY A N 1
ATOM 759 C CA . GLY A 1 104 ? -12.365 5.829 12.221 1.00 68.06 104 GLY A CA 1
ATOM 760 C C . GLY A 1 104 ? -12.444 7.133 13.027 1.00 68.06 104 GLY A C 1
ATOM 761 O O . GLY A 1 104 ? -12.757 7.061 14.207 1.00 68.06 104 GLY A O 1
ATOM 762 N N . GLN A 1 105 ? -12.137 8.299 12.455 1.00 68.06 105 GLN A N 1
ATOM 763 C CA . GLN A 1 105 ? -12.434 9.600 13.075 1.00 68.06 105 GLN A CA 1
ATOM 764 C C . GLN A 1 105 ? -13.905 10.007 12.912 1.00 68.06 105 GLN A C 1
ATOM 766 O O . GLN A 1 105 ? -14.272 11.104 13.323 1.00 68.06 105 GLN A O 1
ATOM 771 N N . ASP A 1 106 ? -14.739 9.150 12.317 1.00 64.06 106 ASP A N 1
ATOM 772 C CA . ASP A 1 106 ? -16.178 9.352 12.291 1.00 64.06 106 ASP A CA 1
ATOM 773 C C . ASP A 1 106 ? -16.752 9.161 13.712 1.00 64.06 106 ASP A C 1
ATOM 775 O O . ASP A 1 106 ? -16.743 8.035 14.231 1.00 64.06 106 ASP A O 1
ATOM 779 N N . PRO A 1 107 ? -17.254 10.234 14.358 1.00 64.94 107 PRO A N 1
ATOM 780 C CA . PRO A 1 107 ? -17.777 10.165 15.720 1.00 64.94 107 PRO A CA 1
ATOM 781 C C . PRO A 1 107 ? -18.961 9.196 15.845 1.00 64.94 107 PRO A C 1
ATOM 783 O O . PRO A 1 107 ? -19.211 8.667 16.929 1.00 64.94 107 PRO A O 1
ATOM 786 N N . TYR A 1 108 ? -19.671 8.919 14.747 1.00 66.75 108 TYR A N 1
ATOM 787 C CA . TYR A 1 108 ? -20.761 7.951 14.731 1.00 66.75 108 TYR A CA 1
ATOM 788 C C . TYR A 1 108 ? -20.252 6.506 14.854 1.00 66.75 108 TYR A C 1
ATOM 790 O O . TYR A 1 108 ? -20.782 5.724 15.647 1.00 66.75 108 TYR A O 1
ATOM 798 N N . LEU A 1 109 ? -19.187 6.155 14.127 1.00 67.25 109 LEU A N 1
ATOM 799 C CA . LEU A 1 109 ? -18.572 4.824 14.191 1.00 67.25 109 LEU A CA 1
ATOM 800 C C . LEU A 1 109 ? -17.823 4.602 15.509 1.00 67.25 109 LEU A C 1
ATOM 802 O O . LE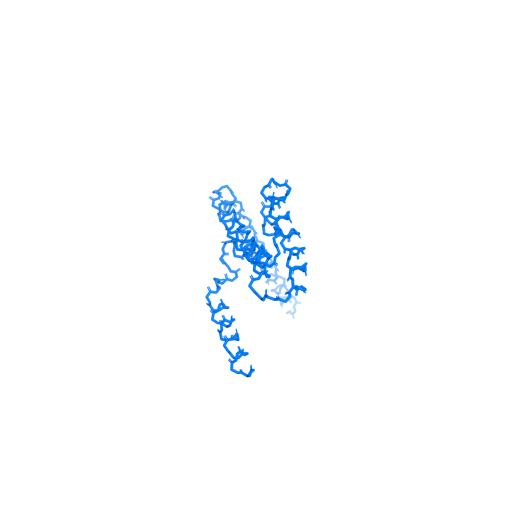U A 1 109 ? -17.854 3.501 16.059 1.00 67.25 109 LEU A O 1
ATOM 806 N N . GLU A 1 110 ? -17.190 5.644 16.046 1.00 67.88 110 GLU A N 1
ATOM 807 C CA . GLU A 1 110 ? -16.551 5.592 17.363 1.00 67.88 110 GLU A CA 1
ATOM 808 C C . GLU A 1 110 ? -17.578 5.334 18.477 1.00 67.88 110 GLU A C 1
ATOM 810 O O . GLU A 1 110 ? -17.352 4.478 19.336 1.00 67.88 110 GLU A O 1
ATOM 815 N N . GLY A 1 111 ? -18.750 5.976 18.403 1.00 68.38 111 GLY A N 1
ATOM 816 C CA . GLY A 1 111 ? -19.875 5.705 19.300 1.00 68.38 111 GLY A CA 1
ATOM 817 C C . GLY A 1 111 ? -20.345 4.247 19.247 1.00 68.38 111 GLY A C 1
ATOM 818 O O . GLY A 1 111 ? -20.474 3.609 20.292 1.00 68.38 111 GLY A O 1
ATOM 819 N N . GLN A 1 112 ? -20.519 3.687 18.045 1.00 72.31 112 GLN A N 1
ATOM 820 C CA . GLN A 1 112 ? -20.916 2.281 17.878 1.00 72.31 112 GLN A CA 1
ATOM 821 C C . GLN A 1 112 ? -19.866 1.296 18.403 1.00 72.31 112 GLN A C 1
ATOM 823 O O . GLN A 1 112 ? -20.213 0.291 19.023 1.00 72.31 112 GLN A O 1
ATOM 828 N N . MET A 1 113 ? -18.577 1.565 18.176 1.00 72.06 113 MET A N 1
ATOM 829 C CA . MET A 1 113 ? -17.499 0.707 18.677 1.00 72.06 113 MET A CA 1
ATOM 830 C C . MET A 1 113 ? -17.416 0.721 20.206 1.00 72.06 113 MET A C 1
ATOM 832 O O . MET A 1 113 ? -17.261 -0.341 20.811 1.00 72.06 113 MET A O 1
ATOM 836 N N . MET A 1 114 ? -17.569 1.894 20.825 1.00 77.12 114 MET A N 1
ATOM 837 C CA . MET A 1 114 ? -17.617 2.042 22.283 1.00 77.12 114 MET A CA 1
ATOM 838 C C . MET A 1 114 ? -18.821 1.313 22.886 1.00 77.12 114 MET A C 1
ATOM 840 O O . MET A 1 114 ? -18.693 0.642 23.912 1.00 77.12 114 MET A O 1
ATOM 844 N N . GLU A 1 115 ? -19.985 1.398 22.240 1.00 78.69 115 GLU A N 1
ATOM 845 C CA . GLU A 1 115 ? -21.178 0.664 22.660 1.00 78.69 115 GLU A CA 1
ATOM 846 C C . GLU A 1 115 ? -20.976 -0.852 22.537 1.00 78.69 115 GLU A C 1
ATOM 848 O O . GLU A 1 115 ? -21.189 -1.577 23.507 1.00 78.69 115 GLU A O 1
ATOM 853 N N . ALA A 1 116 ? -20.461 -1.333 21.402 1.00 78.38 116 ALA A N 1
ATOM 854 C CA . ALA A 1 116 ? -20.178 -2.750 21.190 1.00 78.38 116 ALA A CA 1
ATOM 855 C C . ALA A 1 116 ? -19.148 -3.303 22.194 1.00 78.38 116 ALA A C 1
ATOM 857 O O . ALA A 1 116 ? -19.327 -4.404 22.722 1.00 78.38 116 ALA A O 1
ATOM 858 N N . GLN A 1 117 ? -18.092 -2.540 22.502 1.00 83.50 117 GLN A N 1
ATOM 859 C CA . GLN A 1 117 ? -17.123 -2.897 23.544 1.00 83.50 117 GLN A CA 1
ATOM 860 C C . GLN A 1 117 ? -17.785 -2.989 24.916 1.00 83.50 117 GLN A C 1
ATOM 862 O O . GLN A 1 117 ? -17.617 -3.992 25.609 1.00 83.50 117 GLN A O 1
ATOM 867 N N . ARG A 1 118 ? -18.621 -2.008 25.269 1.00 83.25 118 ARG A N 1
ATOM 868 C CA . ARG A 1 118 ? -19.383 -2.032 26.519 1.00 83.25 118 ARG A CA 1
ATOM 869 C C . ARG A 1 118 ? -20.283 -3.265 26.610 1.00 83.25 118 ARG A C 1
ATOM 871 O O . ARG A 1 118 ? -20.317 -3.920 27.650 1.00 83.25 118 ARG A O 1
ATOM 878 N N . THR A 1 119 ? -20.983 -3.626 25.535 1.00 86.00 119 THR A N 1
ATOM 879 C CA . THR A 1 119 ? -21.839 -4.822 25.496 1.00 86.00 119 THR A CA 1
ATOM 880 C C . THR A 1 119 ? -21.032 -6.112 25.657 1.00 86.00 119 THR A C 1
ATOM 882 O O . THR A 1 119 ? -21.462 -7.024 26.371 1.00 86.00 119 THR A O 1
ATOM 885 N N . LEU A 1 120 ? -19.856 -6.203 25.032 1.00 84.88 120 LEU A N 1
ATOM 886 C CA . LEU A 1 120 ? -18.961 -7.354 25.176 1.00 84.88 120 LEU A CA 1
ATOM 887 C C . LEU A 1 120 ? -18.424 -7.486 26.603 1.00 84.88 120 LEU A C 1
ATOM 889 O O . LEU A 1 120 ? -18.392 -8.599 27.133 1.00 84.88 120 LEU A O 1
ATOM 893 N N . ASP A 1 121 ? -18.058 -6.379 27.245 1.00 88.50 121 ASP A N 1
ATOM 894 C CA . ASP A 1 121 ? -17.569 -6.388 28.624 1.00 88.50 121 ASP A CA 1
ATOM 895 C C . ASP A 1 121 ? -18.664 -6.798 29.613 1.00 88.50 121 ASP A C 1
ATOM 897 O O . ASP A 1 121 ? -18.433 -7.667 30.457 1.00 88.50 121 ASP A O 1
ATOM 901 N N . VAL A 1 122 ? -19.890 -6.287 29.448 1.00 89.06 122 VAL A N 1
ATOM 902 C CA . VAL A 1 122 ? -21.056 -6.740 30.231 1.00 89.06 122 VAL A CA 1
ATOM 903 C C . VAL A 1 122 ? -21.321 -8.231 30.000 1.00 89.06 122 VAL A C 1
ATOM 905 O O . VAL A 1 122 ? -21.578 -8.979 30.942 1.00 89.06 122 VAL A O 1
ATOM 908 N N . SER A 1 123 ? -21.203 -8.704 28.757 1.00 85.50 123 SER A N 1
ATOM 909 C CA . SER A 1 123 ? -21.384 -10.12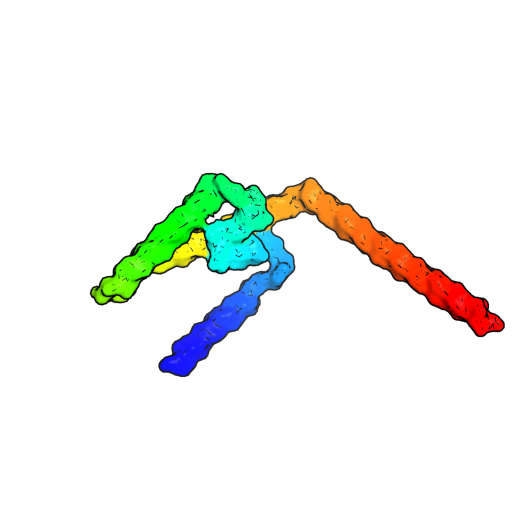3 28.425 1.00 85.50 123 SER A CA 1
ATOM 910 C C . SER A 1 123 ? -20.320 -11.014 29.076 1.00 85.50 123 SER A C 1
ATOM 912 O O . SER A 1 123 ? -20.638 -12.104 29.558 1.00 85.50 123 SER A O 1
ATOM 914 N N . ARG A 1 124 ? -19.063 -10.553 29.134 1.00 87.56 124 ARG A N 1
ATOM 915 C CA . ARG A 1 124 ? -17.972 -11.242 29.838 1.00 87.56 124 ARG A CA 1
ATOM 916 C C . ARG A 1 124 ? -18.234 -11.294 31.339 1.00 87.56 124 ARG A C 1
ATOM 918 O O . ARG A 1 124 ? -18.171 -12.376 31.914 1.00 87.56 124 ARG A O 1
ATOM 925 N N . GLN A 1 125 ? -18.596 -10.170 31.954 1.00 88.19 125 GLN A N 1
ATOM 926 C CA . GLN A 1 125 ? -18.926 -10.109 33.382 1.00 88.19 125 GLN A CA 1
ATOM 927 C C . GLN A 1 125 ? -20.089 -11.039 33.741 1.00 88.19 125 GLN A C 1
ATOM 929 O O . GLN A 1 125 ? -19.991 -11.808 34.695 1.00 88.19 125 GLN A O 1
ATOM 934 N N . ASN A 1 126 ? -21.151 -11.049 32.934 1.00 88.50 126 ASN A N 1
ATOM 935 C CA . ASN A 1 126 ? -22.298 -11.930 33.144 1.00 88.50 126 ASN A CA 1
ATOM 936 C C . ASN A 1 126 ? -21.933 -13.416 33.038 1.00 88.50 126 ASN A C 1
ATOM 938 O O . ASN A 1 126 ? -22.491 -14.229 33.775 1.00 88.50 126 ASN A O 1
ATOM 942 N N . ARG A 1 127 ? -21.003 -13.793 32.147 1.00 86.38 127 ARG A N 1
ATOM 943 C CA . ARG A 1 127 ? -20.480 -15.168 32.102 1.00 86.38 127 ARG A CA 1
ATOM 944 C C . ARG A 1 127 ? -19.729 -15.519 33.380 1.00 86.38 127 ARG A C 1
ATOM 946 O O . ARG A 1 127 ? -20.038 -16.549 33.971 1.00 86.38 127 ARG A O 1
ATOM 953 N N . PHE A 1 128 ? -18.828 -14.652 33.841 1.00 87.44 128 PHE A N 1
ATOM 954 C CA . PHE A 1 128 ? -18.086 -14.887 35.082 1.00 87.44 128 PHE A CA 1
ATOM 955 C C . PHE A 1 128 ? -19.007 -15.017 36.299 1.00 87.44 128 PHE A C 1
ATOM 957 O O . PHE A 1 128 ? -18.847 -15.955 37.074 1.00 87.44 128 PHE A O 1
ATOM 964 N N . ALA A 1 129 ? -20.010 -14.143 36.430 1.00 82.88 129 ALA A N 1
ATOM 965 C CA . ALA A 1 129 ? -20.978 -14.199 37.527 1.00 82.88 129 ALA A CA 1
ATOM 966 C C . ALA A 1 129 ? -21.802 -15.500 37.517 1.00 82.88 129 ALA A C 1
ATOM 968 O O . ALA A 1 129 ? -22.093 -16.084 38.561 1.00 82.88 129 ALA A O 1
ATOM 969 N N . ARG A 1 130 ? -22.163 -15.984 36.323 1.00 84.06 130 ARG A N 1
ATOM 970 C CA . ARG A 1 130 ? -22.910 -17.235 36.172 1.00 84.06 130 ARG A CA 1
ATOM 971 C C . ARG A 1 130 ? -22.036 -18.451 36.491 1.00 84.06 130 ARG A C 1
ATOM 973 O O . ARG A 1 130 ? -22.494 -19.368 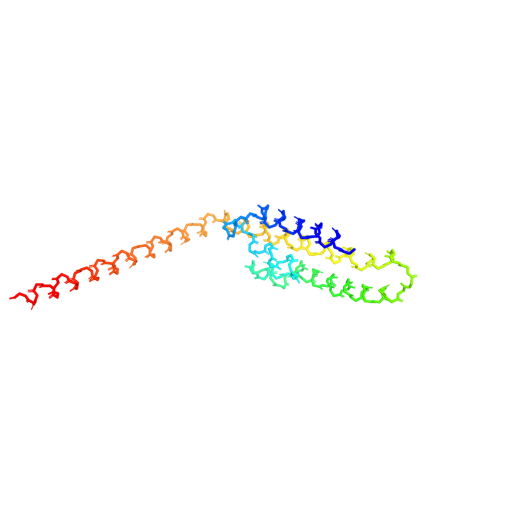37.163 1.00 84.06 130 ARG A O 1
ATOM 980 N N . GLU A 1 131 ? -20.776 -18.447 36.059 1.00 85.50 131 GLU A N 1
ATOM 981 C CA . GLU A 1 131 ? -19.809 -19.497 36.400 1.00 85.50 131 GLU A CA 1
ATOM 982 C C . GLU A 1 131 ? -19.504 -19.541 37.904 1.00 85.50 131 GLU A C 1
ATOM 984 O O . GLU A 1 131 ? -19.391 -20.632 38.466 1.00 85.50 131 GLU A O 1
ATOM 989 N N . SER A 1 132 ? -19.410 -18.388 38.575 1.00 83.44 132 SER A N 1
ATOM 990 C CA . SER A 1 132 ? -19.200 -18.340 40.025 1.00 83.44 132 SER A CA 1
ATOM 991 C C . SER A 1 132 ? -20.403 -18.866 40.809 1.00 83.44 132 SER A C 1
ATOM 993 O O . SER A 1 132 ? -20.205 -19.653 41.731 1.00 83.44 132 SER A O 1
ATOM 995 N N . ASP A 1 133 ? -21.634 -18.507 40.419 1.00 86.75 133 ASP A N 1
ATOM 996 C CA . ASP A 1 133 ? -22.862 -19.017 41.056 1.00 86.75 133 ASP A CA 1
ATOM 997 C C . ASP A 1 133 ? -22.969 -20.544 40.906 1.00 86.75 133 ASP A C 1
ATOM 999 O O . ASP A 1 133 ? -23.209 -21.261 41.875 1.00 86.75 133 ASP A O 1
ATOM 1003 N N . ILE A 1 134 ? -22.683 -21.077 39.712 1.00 84.50 134 ILE A N 1
ATOM 1004 C CA . ILE A 1 134 ? -22.665 -22.530 39.479 1.00 84.50 134 ILE A CA 1
ATOM 1005 C C . ILE A 1 134 ? -21.631 -23.221 40.377 1.00 84.50 134 ILE A C 1
ATOM 1007 O O . ILE A 1 134 ? -21.952 -24.225 41.012 1.00 84.50 134 ILE A O 1
ATOM 1011 N N . ARG A 1 135 ? -20.402 -22.692 40.467 1.00 84.38 135 ARG A N 1
ATOM 1012 C CA . ARG A 1 135 ? -19.364 -23.259 41.347 1.00 84.38 135 ARG A CA 1
ATOM 1013 C C . ARG A 1 135 ? -19.794 -23.253 42.810 1.00 84.38 135 ARG A C 1
ATOM 1015 O O . ARG A 1 135 ? -19.578 -24.242 43.503 1.00 84.38 135 ARG A O 1
ATOM 1022 N N . GLN A 1 136 ? -20.413 -22.169 43.265 1.00 84.88 136 GLN A N 1
ATOM 1023 C CA . GLN A 1 136 ? -20.862 -22.032 44.645 1.00 84.88 136 GLN A CA 1
ATOM 1024 C C . GLN A 1 136 ? -21.990 -23.019 44.975 1.00 84.88 136 GLN A C 1
ATOM 1026 O O . GLN A 1 136 ? -21.941 -23.661 46.020 1.00 84.88 136 GLN A O 1
ATOM 1031 N N . ARG A 1 137 ? -22.940 -23.225 44.052 1.00 82.81 137 ARG A N 1
ATOM 1032 C CA . ARG A 1 137 ? -24.005 -24.232 44.195 1.00 82.81 137 ARG A CA 1
ATOM 1033 C C . ARG A 1 137 ? -23.477 -25.663 44.230 1.00 82.81 137 ARG A C 1
ATOM 1035 O O . ARG A 1 137 ? -23.991 -26.476 44.989 1.00 82.81 137 ARG A O 1
ATOM 1042 N N . ILE A 1 138 ? -22.465 -25.974 43.416 1.00 82.38 138 ILE A N 1
ATOM 1043 C CA . ILE A 1 138 ? -21.814 -27.293 43.426 1.00 82.38 138 ILE A CA 1
ATOM 1044 C C . ILE A 1 138 ? -21.116 -27.530 44.768 1.00 82.38 138 ILE A C 1
ATOM 1046 O O . ILE A 1 138 ? -21.263 -28.607 45.334 1.00 82.38 138 ILE A O 1
ATOM 1050 N N . LEU A 1 139 ? -20.402 -26.528 45.292 1.00 80.94 139 LEU A N 1
ATOM 1051 C CA . LEU A 1 139 ? -19.760 -26.618 46.606 1.00 80.94 139 LEU A CA 1
ATOM 1052 C C . LEU A 1 139 ? -20.787 -26.846 47.722 1.00 80.94 139 LEU A C 1
ATOM 1054 O O . LEU A 1 139 ? -20.596 -27.742 48.531 1.00 80.94 139 LEU A O 1
ATOM 1058 N N . SER A 1 140 ? -21.902 -26.109 47.719 1.00 79.81 140 SER A N 1
ATOM 1059 C CA . SER A 1 140 ? -22.955 -26.266 48.733 1.00 79.81 140 SER A CA 1
ATOM 1060 C C . SER A 1 140 ? -23.776 -27.553 48.608 1.00 79.81 140 SER A C 1
ATOM 1062 O O . SER A 1 140 ? -24.463 -27.917 49.549 1.00 79.81 140 SER A O 1
ATOM 1064 N N . ALA A 1 141 ? -23.774 -28.214 47.446 1.00 74.94 141 ALA A N 1
ATOM 1065 C CA . ALA A 1 141 ? -24.477 -29.484 47.235 1.00 74.94 141 ALA A CA 1
ATOM 1066 C C . ALA A 1 141 ? -23.605 -30.715 47.551 1.00 74.94 141 ALA A C 1
ATOM 1068 O O . ALA A 1 141 ? -24.095 -31.840 47.481 1.00 74.94 141 ALA A O 1
ATOM 1069 N N . GLY A 1 142 ? -22.312 -30.503 47.819 1.00 71.19 142 GLY A N 1
ATOM 1070 C CA . GLY A 1 142 ? -21.369 -31.537 48.249 1.00 71.19 142 GLY A CA 1
ATOM 1071 C C . GLY A 1 142 ? -21.166 -31.613 49.767 1.00 71.19 142 GLY A C 1
ATOM 1072 O O . GLY A 1 142 ? -20.428 -32.493 50.208 1.00 71.19 142 GLY A O 1
ATOM 1073 N N . GLU A 1 143 ? -21.787 -30.708 50.532 1.00 54.78 143 GLU A N 1
ATOM 1074 C CA . GLU A 1 143 ? -21.960 -30.791 51.994 1.00 54.78 143 GLU A CA 1
ATOM 1075 C C . GLU A 1 143 ? -23.252 -31.546 52.339 1.00 54.78 143 GLU A C 1
ATOM 1077 O O . GLU A 1 143 ? -23.224 -32.322 53.321 1.00 54.78 143 GLU A O 1
#